Protein AF-A0A842UHR8-F1 (afdb_monomer_lite)

Radius of gyration: 13.93 Å; chains: 1; bounding box: 33×20×38 Å

Foldseek 3Di:
DLVVVLVVLLVLCVVLVHDPVVSVVVSVVSVVLLVVLVVQLVVCCVVPVDNVVSVVSSVVSVVVVQVVSCVVSVHRDDDD

Structure (mmCIF, N/CA/C/O backbone):
data_AF-A0A842UHR8-F1
#
_entry.id   AF-A0A842UHR8-F1
#
loop_
_atom_site.group_PDB
_atom_site.id
_atom_site.type_symbol
_atom_site.label_atom_id
_atom_site.label_alt_id
_atom_site.label_comp_id
_atom_site.label_asym_id
_atom_site.label_entity_id
_atom_site.label_seq_id
_atom_site.pdbx_PDB_ins_code
_atom_site.Cartn_x
_atom_site.Cartn_y
_atom_site.Cartn_z
_atom_site.occupancy
_atom_site.B_iso_or_equiv
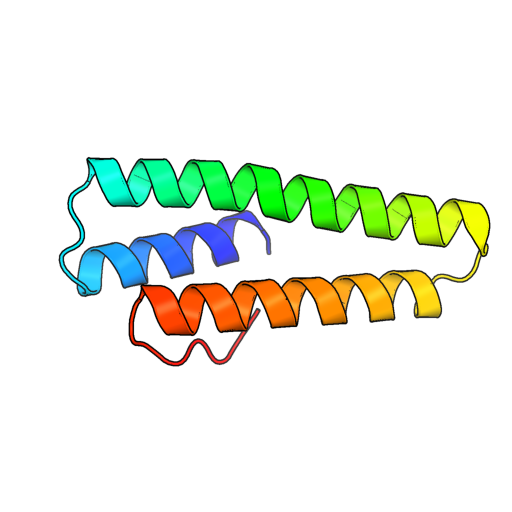_atom_site.auth_seq_id
_atom_site.auth_comp_id
_atom_site.auth_asym_id
_atom_site.auth_atom_id
_atom_site.pdbx_PDB_model_num
ATOM 1 N N . MET A 1 1 ? -6.808 9.761 -6.086 1.00 65.81 1 MET A N 1
ATOM 2 C CA . MET A 1 1 ? -6.207 8.415 -6.013 1.00 65.81 1 MET A CA 1
ATOM 3 C C . MET A 1 1 ? -5.538 8.129 -4.661 1.00 65.81 1 MET A C 1
ATOM 5 O O . MET A 1 1 ? -6.162 7.467 -3.851 1.00 65.81 1 MET A O 1
ATOM 9 N N . ARG A 1 2 ? -4.349 8.670 -4.321 1.00 75.69 2 ARG A N 1
ATOM 10 C CA . ARG A 1 2 ? -3.672 8.378 -3.025 1.00 75.69 2 ARG A CA 1
ATOM 11 C C . ARG A 1 2 ? -4.471 8.743 -1.768 1.00 75.69 2 ARG A C 1
ATOM 13 O O . ARG A 1 2 ? -4.604 7.932 -0.859 1.00 75.69 2 ARG A O 1
ATOM 20 N N . ALA A 1 3 ? -4.999 9.966 -1.720 1.00 79.50 3 ALA A N 1
ATOM 21 C CA . ALA A 1 3 ? -5.789 10.429 -0.580 1.00 79.50 3 ALA A CA 1
ATOM 22 C C . ALA A 1 3 ? -7.073 9.601 -0.397 1.00 79.50 3 ALA A C 1
ATOM 24 O O . ALA A 1 3 ? -7.438 9.288 0.729 1.00 79.50 3 ALA A O 1
ATOM 25 N N . GLU A 1 4 ? -7.706 9.195 -1.502 1.00 83.12 4 GLU A N 1
ATOM 26 C CA . GLU A 1 4 ? -8.907 8.349 -1.501 1.00 83.12 4 GLU A CA 1
ATOM 27 C C . GLU A 1 4 ? -8.595 6.938 -1.000 1.00 83.12 4 GLU A C 1
ATOM 29 O O . GLU A 1 4 ? -9.341 6.410 -0.181 1.00 83.12 4 GLU A O 1
ATOM 34 N N . PHE A 1 5 ? -7.469 6.353 -1.426 1.00 84.94 5 PHE A N 1
ATOM 35 C CA . PHE A 1 5 ? -7.016 5.055 -0.930 1.00 84.94 5 PHE A CA 1
ATOM 36 C C . PHE A 1 5 ? -6.796 5.090 0.586 1.00 84.94 5 PHE A C 1
ATOM 38 O O . PHE A 1 5 ? -7.389 4.298 1.315 1.00 84.94 5 PHE A O 1
ATOM 45 N N . ILE A 1 6 ? -6.016 6.058 1.081 1.00 89.31 6 ILE A N 1
ATOM 46 C CA . ILE A 1 6 ? -5.760 6.212 2.520 1.00 89.31 6 ILE A CA 1
ATOM 47 C C . ILE A 1 6 ? -7.071 6.442 3.276 1.00 89.31 6 ILE A C 1
ATOM 49 O O . ILE A 1 6 ? -7.307 5.798 4.294 1.00 89.31 6 ILE A O 1
ATOM 53 N N . GLN A 1 7 ? -7.946 7.319 2.778 1.00 89.06 7 GLN A N 1
ATOM 54 C CA . GLN A 1 7 ? -9.239 7.579 3.403 1.00 89.06 7 GLN A CA 1
ATOM 55 C C . GLN A 1 7 ? -10.096 6.309 3.487 1.00 89.06 7 GLN A C 1
ATOM 57 O O . GLN A 1 7 ? -10.667 6.048 4.543 1.00 89.06 7 GLN A O 1
ATOM 62 N N . GLY A 1 8 ? -10.136 5.499 2.426 1.00 88.19 8 GLY A N 1
ATOM 63 C CA . GLY A 1 8 ? -10.856 4.227 2.417 1.00 88.19 8 GLY A CA 1
ATOM 64 C C . GLY A 1 8 ? -10.307 3.236 3.444 1.00 88.19 8 GLY A C 1
ATOM 65 O O . GLY A 1 8 ? -11.076 2.618 4.178 1.00 88.19 8 GLY A O 1
ATOM 66 N N . ILE A 1 9 ? -8.982 3.126 3.571 1.00 90.94 9 ILE A N 1
ATOM 67 C CA . ILE A 1 9 ? -8.362 2.273 4.595 1.00 90.94 9 ILE A CA 1
ATOM 68 C C . ILE A 1 9 ? -8.675 2.774 6.010 1.00 90.94 9 ILE A C 1
ATOM 70 O O . ILE A 1 9 ? -8.996 1.980 6.893 1.00 90.94 9 ILE A O 1
ATOM 74 N N . MET A 1 10 ? -8.641 4.087 6.225 1.00 91.50 10 MET A N 1
ATOM 75 C CA . MET A 1 10 ? -8.971 4.692 7.516 1.00 91.50 10 MET A CA 1
ATOM 76 C C . MET A 1 10 ? -10.444 4.507 7.886 1.00 91.50 10 MET A C 1
ATOM 78 O O . MET A 1 10 ? -10.763 4.272 9.051 1.00 91.50 10 MET A O 1
ATOM 82 N N . GLU A 1 11 ? -11.348 4.585 6.912 1.00 89.69 11 GLU A N 1
ATOM 83 C CA . GLU A 1 11 ? -12.767 4.296 7.109 1.00 89.69 11 GLU A CA 1
ATOM 84 C C . GLU A 1 11 ? -12.981 2.834 7.506 1.00 89.69 11 GLU A C 1
ATOM 86 O O . GLU A 1 11 ? -13.667 2.562 8.490 1.00 89.69 11 GLU A O 1
ATOM 91 N N . VAL A 1 12 ? -12.318 1.897 6.823 1.00 89.25 12 VAL A N 1
ATOM 92 C CA . VAL A 1 12 ? -12.332 0.481 7.204 1.00 89.25 12 VAL A CA 1
ATOM 93 C C . VAL A 1 12 ? -11.812 0.285 8.627 1.00 89.25 12 VAL A C 1
ATOM 95 O O . VAL A 1 12 ? -12.466 -0.389 9.417 1.00 89.25 12 VAL A O 1
ATOM 98 N N . ALA A 1 13 ? -10.671 0.881 8.986 1.00 89.12 13 ALA A N 1
ATOM 99 C CA . ALA A 1 13 ? -10.109 0.754 10.330 1.00 89.12 13 ALA A CA 1
ATOM 100 C C . ALA A 1 13 ? -11.098 1.247 11.404 1.00 89.12 13 ALA A C 1
ATOM 102 O O . ALA A 1 13 ? -11.287 0.588 12.430 1.00 89.12 13 ALA A O 1
ATOM 103 N N . ARG A 1 14 ? -11.802 2.356 11.135 1.00 88.62 14 ARG A N 1
ATOM 104 C CA . ARG A 1 14 ? -12.877 2.864 12.002 1.00 88.62 14 ARG A CA 1
ATOM 105 C C . ARG A 1 14 ? -14.051 1.890 12.101 1.00 88.62 14 ARG A C 1
ATOM 107 O O . ARG A 1 14 ? -14.525 1.644 13.205 1.00 88.62 14 ARG A O 1
ATOM 114 N N . LEU A 1 15 ? -14.495 1.305 10.987 1.00 88.50 15 LEU A N 1
ATOM 115 C CA . LEU A 1 15 ? -15.562 0.292 10.973 1.00 88.50 15 LEU A CA 1
ATOM 116 C C . LEU A 1 15 ? -15.169 -0.983 11.737 1.00 88.50 15 LEU A C 1
ATOM 118 O O . LEU A 1 15 ? -16.020 -1.629 12.345 1.00 88.50 15 LEU A O 1
ATOM 122 N N . CYS A 1 16 ? -13.881 -1.319 11.756 1.00 86.50 16 CYS A N 1
ATOM 123 C CA . CYS A 1 16 ? -13.313 -2.408 12.548 1.00 86.50 16 CYS A CA 1
ATOM 124 C C . CYS A 1 16 ? -13.098 -2.042 14.032 1.00 86.50 16 CYS A C 1
ATOM 126 O O . CYS A 1 16 ? -12.512 -2.838 14.764 1.00 86.50 16 CYS A O 1
ATOM 128 N N . ASN A 1 17 ? -13.559 -0.869 14.488 1.00 87.94 17 ASN A N 1
ATOM 129 C CA . ASN A 1 17 ? -13.387 -0.353 15.851 1.00 87.94 17 ASN A CA 1
ATOM 130 C C . ASN A 1 17 ? -11.920 -0.280 16.311 1.00 87.94 17 ASN A C 1
ATOM 132 O O . ASN A 1 17 ? -11.624 -0.492 17.490 1.00 87.94 17 ASN A O 1
ATOM 136 N N . TRP A 1 18 ? -10.989 0.013 15.399 1.00 91.44 18 TRP A N 1
ATOM 137 C CA . TRP A 1 18 ? -9.599 0.238 15.788 1.00 91.44 18 TRP A CA 1
ATOM 138 C C . TRP A 1 18 ? -9.483 1.482 16.682 1.00 91.44 18 TRP A C 1
ATOM 140 O O . TRP A 1 18 ? -10.133 2.497 16.408 1.00 91.44 18 TRP A O 1
ATOM 150 N N . PRO A 1 19 ? -8.637 1.451 17.728 1.00 94.19 19 PRO A N 1
ATOM 151 C CA . PRO A 1 19 ? -8.305 2.639 18.500 1.00 94.19 19 PRO A CA 1
ATOM 152 C C . PRO A 1 19 ? -7.768 3.754 17.599 1.00 94.19 19 PRO A C 1
ATOM 154 O O . PRO A 1 19 ? -6.929 3.503 16.735 1.00 94.19 19 PRO A O 1
ATOM 157 N N . GLU A 1 20 ? -8.182 4.996 17.852 1.00 91.25 20 GLU A N 1
ATOM 158 C CA . GLU A 1 20 ? -7.780 6.166 17.052 1.00 91.25 20 GLU A CA 1
ATOM 159 C C . GLU A 1 20 ? -6.256 6.284 16.909 1.00 91.25 20 GLU A C 1
ATOM 161 O O . GLU A 1 20 ? -5.748 6.511 15.816 1.00 91.25 20 GLU A O 1
ATOM 166 N N . LYS A 1 21 ? -5.517 6.010 17.991 1.00 93.31 21 LYS A N 1
ATOM 167 C CA . LYS A 1 21 ? -4.052 5.978 17.974 1.00 93.31 21 LYS A CA 1
ATOM 168 C C . LYS A 1 21 ? -3.493 4.968 16.961 1.00 93.31 21 LYS A C 1
ATOM 170 O O . LYS A 1 21 ? -2.589 5.312 16.211 1.00 93.31 21 LYS A O 1
ATOM 175 N N . GLN A 1 22 ? -4.038 3.750 16.917 1.00 91.44 22 GLN A N 1
ATOM 176 C CA . GLN A 1 22 ? -3.592 2.713 15.977 1.00 91.44 22 GLN A CA 1
ATOM 177 C C . GLN A 1 22 ? -3.974 3.060 14.536 1.00 91.44 22 GLN A C 1
ATOM 179 O O . GLN A 1 22 ? -3.229 2.757 13.609 1.00 91.44 22 GLN A O 1
ATOM 184 N N . ALA A 1 23 ? -5.117 3.720 14.337 1.00 90.56 23 ALA A N 1
ATOM 185 C CA . ALA A 1 23 ? -5.516 4.202 13.022 1.00 90.56 23 ALA A CA 1
ATOM 186 C C . ALA A 1 23 ? -4.563 5.302 12.511 1.00 90.56 23 ALA A C 1
ATOM 188 O O . ALA A 1 23 ? -4.155 5.262 11.354 1.00 90.56 23 ALA A O 1
ATOM 189 N N . GLU A 1 24 ? -4.154 6.258 13.350 1.00 91.88 24 GLU A N 1
ATOM 190 C CA . GLU A 1 24 ? -3.174 7.286 12.953 1.00 91.88 24 GLU A CA 1
ATOM 191 C C . GLU A 1 24 ? -1.759 6.714 12.740 1.00 91.88 24 GLU A C 1
ATOM 193 O O . GLU A 1 24 ? -1.049 7.141 11.825 1.00 91.88 24 GLU A O 1
ATOM 198 N N . GLU A 1 25 ? -1.355 5.707 13.521 1.00 92.88 25 GLU A N 1
ATOM 199 C CA . GLU A 1 25 ? -0.125 4.942 13.264 1.00 92.88 25 GLU A CA 1
ATOM 200 C C . GLU A 1 25 ? -0.191 4.248 11.893 1.00 92.88 25 GLU A C 1
ATOM 202 O O . GLU A 1 25 ? 0.727 4.389 11.084 1.00 92.88 25 GLU A O 1
ATOM 207 N N . LEU A 1 26 ? -1.310 3.583 11.579 1.00 92.25 26 LEU A N 1
ATOM 208 C CA . LEU A 1 26 ? -1.544 2.962 10.273 1.00 92.25 26 LEU A CA 1
ATOM 209 C C . LEU A 1 26 ? -1.493 3.989 9.137 1.00 92.25 26 LEU A C 1
ATOM 211 O O . LEU A 1 26 ? -0.869 3.740 8.110 1.00 92.25 26 LEU A O 1
ATOM 215 N N . ARG A 1 27 ? -2.118 5.156 9.313 1.00 93.19 27 ARG A N 1
ATOM 216 C CA . ARG A 1 27 ? -2.073 6.248 8.334 1.00 93.19 27 ARG A CA 1
ATOM 217 C C . ARG A 1 27 ? -0.645 6.701 8.043 1.00 93.19 27 ARG A C 1
ATOM 219 O O . ARG A 1 27 ? -0.311 6.936 6.884 1.00 93.19 27 ARG A O 1
ATOM 226 N N . SER A 1 28 ? 0.169 6.844 9.085 1.00 93.69 28 SER A N 1
ATOM 227 C CA . SER A 1 28 ? 1.562 7.276 8.954 1.00 93.69 28 SER A CA 1
ATOM 228 C C . SER A 1 28 ? 2.381 6.231 8.197 1.00 93.69 28 SER A C 1
ATOM 230 O O . SER A 1 28 ? 3.029 6.569 7.209 1.00 93.69 28 SER A O 1
ATOM 232 N N . LEU A 1 29 ? 2.236 4.953 8.567 1.00 93.38 29 LEU A N 1
ATOM 233 C CA . LEU A 1 29 ? 2.859 3.828 7.862 1.00 93.38 29 LEU A CA 1
ATOM 234 C C . LEU A 1 29 ? 2.444 3.771 6.386 1.00 93.38 29 LEU A C 1
ATOM 236 O O . LEU A 1 29 ? 3.284 3.582 5.515 1.00 93.38 29 LEU A O 1
ATOM 240 N N . LEU A 1 30 ? 1.160 3.978 6.083 1.00 93.44 30 LEU A N 1
ATOM 241 C CA . LEU A 1 30 ? 0.664 4.003 4.706 1.00 93.44 30 LEU A CA 1
ATOM 242 C C . LEU A 1 30 ? 1.302 5.115 3.875 1.00 93.44 30 LEU A C 1
ATOM 244 O O . LEU A 1 30 ? 1.612 4.897 2.709 1.00 93.44 30 LEU A O 1
ATOM 248 N N . LEU A 1 31 ? 1.470 6.309 4.444 1.00 93.38 31 LEU A N 1
ATOM 249 C CA . LEU A 1 31 ? 2.097 7.427 3.741 1.00 93.38 31 LEU A CA 1
ATOM 250 C C . LEU A 1 31 ? 3.561 7.127 3.406 1.00 93.38 31 LEU A C 1
ATOM 252 O O . LEU A 1 31 ? 3.984 7.390 2.280 1.00 93.38 31 LEU A O 1
ATOM 256 N N . GLU A 1 32 ? 4.303 6.565 4.360 1.00 94.69 32 GLU A N 1
ATOM 257 C CA . GLU A 1 32 ? 5.699 6.162 4.175 1.00 94.69 32 GLU A CA 1
ATOM 258 C C . GLU A 1 32 ? 5.830 5.054 3.127 1.00 94.69 32 GLU A C 1
ATOM 260 O O . GLU A 1 32 ? 6.610 5.186 2.183 1.00 94.69 32 GLU A O 1
ATOM 265 N N . GLU A 1 33 ? 5.016 4.006 3.240 1.00 94.75 33 GLU A N 1
ATOM 266 C CA . GLU A 1 33 ? 5.053 2.867 2.326 1.00 94.75 33 GLU A CA 1
ATOM 267 C C . GLU A 1 33 ? 4.697 3.294 0.904 1.00 94.75 33 GLU A C 1
ATOM 269 O O . GLU A 1 33 ? 5.418 2.998 -0.045 1.00 94.75 33 GLU A O 1
ATOM 274 N N . LEU A 1 34 ? 3.629 4.078 0.739 1.00 94.06 34 LEU A N 1
ATOM 275 C CA . LEU A 1 34 ? 3.260 4.599 -0.570 1.00 94.06 34 LEU A CA 1
ATOM 276 C C . LEU A 1 34 ? 4.392 5.442 -1.156 1.00 94.06 34 LEU A C 1
ATOM 278 O O . LEU A 1 34 ? 4.662 5.320 -2.351 1.00 94.06 34 LEU A O 1
ATOM 282 N N . ALA A 1 35 ? 5.030 6.310 -0.363 1.00 94.06 35 ALA A N 1
ATOM 283 C CA . ALA A 1 35 ? 6.152 7.125 -0.828 1.00 94.06 35 ALA A CA 1
ATOM 284 C C . ALA A 1 35 ? 7.331 6.257 -1.284 1.00 94.06 35 ALA A C 1
ATOM 286 O O . ALA A 1 35 ? 7.913 6.533 -2.332 1.00 94.06 35 ALA A O 1
ATOM 287 N N . SER A 1 36 ? 7.633 5.187 -0.546 1.00 96.25 36 SER A N 1
ATOM 288 C CA . SER A 1 36 ? 8.646 4.204 -0.929 1.00 96.25 36 SER A CA 1
ATOM 289 C C . SER A 1 36 ? 8.311 3.524 -2.261 1.00 96.25 36 SER A C 1
ATOM 291 O O . SER A 1 36 ? 9.168 3.460 -3.140 1.00 96.25 36 SER A O 1
ATOM 293 N N . ILE A 1 37 ? 7.055 3.109 -2.455 1.00 95.50 37 ILE A N 1
ATOM 294 C CA . ILE A 1 37 ? 6.584 2.481 -3.699 1.00 95.50 37 ILE A CA 1
ATOM 295 C C . ILE A 1 37 ? 6.749 3.420 -4.901 1.00 95.50 37 ILE A C 1
ATOM 297 O O . ILE A 1 37 ? 7.248 2.998 -5.945 1.00 95.50 37 ILE A O 1
ATOM 301 N N . ASP A 1 38 ? 6.364 4.691 -4.763 1.00 94.75 38 ASP A N 1
ATOM 302 C CA . ASP A 1 38 ? 6.527 5.682 -5.833 1.00 94.75 38 ASP A CA 1
ATOM 303 C C . ASP A 1 38 ? 8.005 5.900 -6.168 1.00 94.75 38 ASP A C 1
ATOM 305 O O . ASP A 1 38 ? 8.374 5.887 -7.340 1.00 94.75 38 ASP A O 1
ATOM 309 N N . ASN A 1 39 ? 8.853 6.085 -5.152 1.00 96.69 39 ASN A N 1
ATOM 310 C CA . ASN A 1 39 ? 10.286 6.293 -5.357 1.00 96.69 39 ASN A CA 1
ATOM 311 C C . ASN A 1 39 ? 10.910 5.095 -6.075 1.00 96.69 39 ASN A C 1
ATOM 313 O O . ASN A 1 39 ? 11.628 5.278 -7.052 1.00 96.69 39 ASN A O 1
ATOM 317 N N . PHE A 1 40 ? 10.556 3.876 -5.668 1.00 97.12 40 PHE A N 1
ATOM 318 C CA . PHE A 1 40 ? 11.046 2.664 -6.311 1.00 97.12 40 PHE A CA 1
ATOM 319 C C . PHE A 1 40 ? 10.574 2.543 -7.767 1.00 97.12 40 PHE A C 1
ATOM 321 O O . PHE A 1 40 ? 11.353 2.174 -8.643 1.00 97.12 40 PHE A O 1
ATOM 328 N N . MET A 1 41 ? 9.321 2.906 -8.061 1.00 96.62 41 MET A N 1
ATOM 329 C CA . MET A 1 41 ? 8.832 2.984 -9.441 1.00 96.62 41 MET A CA 1
ATOM 330 C C . MET A 1 41 ? 9.674 3.965 -10.274 1.00 96.62 41 MET A C 1
ATOM 332 O O . MET A 1 41 ? 10.059 3.631 -11.396 1.00 96.62 41 MET A O 1
ATOM 336 N N . TYR A 1 42 ? 9.975 5.155 -9.744 1.00 96.62 42 TYR A N 1
ATOM 337 C CA . TYR A 1 42 ? 10.813 6.135 -10.439 1.00 96.62 42 TYR A CA 1
ATOM 338 C C . TYR A 1 42 ? 12.250 5.639 -10.629 1.00 96.62 42 TYR A C 1
ATOM 340 O O . TYR A 1 42 ? 12.771 5.759 -11.731 1.00 96.62 42 TYR A O 1
ATOM 348 N N . GLU A 1 43 ? 12.860 5.005 -9.626 1.00 97.56 43 GLU A N 1
ATOM 349 C CA . GLU A 1 43 ? 14.197 4.400 -9.734 1.00 97.56 43 GLU A CA 1
ATOM 350 C C . GLU A 1 43 ? 14.253 3.310 -10.820 1.00 97.56 43 GLU A C 1
ATOM 352 O O . GLU A 1 43 ? 15.192 3.241 -11.621 1.00 97.56 43 GLU A O 1
ATOM 357 N N . VAL A 1 44 ? 13.225 2.458 -10.900 1.00 96.62 44 VAL A N 1
ATOM 358 C CA . VAL A 1 44 ? 13.109 1.447 -11.962 1.00 96.62 44 VAL A CA 1
ATOM 359 C C . VAL A 1 44 ? 12.953 2.115 -13.326 1.00 96.62 44 VAL A C 1
ATOM 361 O O . VAL A 1 44 ? 13.567 1.679 -14.300 1.00 96.62 44 VAL A O 1
ATOM 364 N N . TYR A 1 45 ? 12.168 3.187 -13.414 1.00 97.38 45 TYR A N 1
ATOM 365 C CA . TYR A 1 45 ? 12.020 3.931 -14.658 1.00 97.38 45 TYR A CA 1
ATOM 366 C C . TYR A 1 45 ? 13.334 4.587 -15.097 1.00 97.38 45 TYR A C 1
ATOM 368 O O . TYR A 1 45 ? 13.711 4.450 -16.255 1.00 97.38 45 TYR A O 1
ATOM 376 N N . GLU A 1 46 ? 14.062 5.237 -14.191 1.00 96.81 46 GLU A N 1
ATOM 377 C CA . GLU A 1 46 ? 15.350 5.874 -14.492 1.00 96.81 46 GLU A CA 1
ATOM 378 C C . GLU A 1 46 ? 16.427 4.861 -14.900 1.00 96.81 46 GLU A C 1
ATOM 380 O O . GLU A 1 46 ? 17.258 5.153 -15.754 1.00 96.81 46 GLU A O 1
ATOM 385 N N . SER A 1 47 ? 16.406 3.656 -14.325 1.00 96.88 47 SER A N 1
ATOM 386 C CA . SER A 1 47 ? 17.393 2.612 -14.632 1.00 96.88 47 SER A CA 1
ATOM 387 C C . SER A 1 47 ? 17.089 1.814 -15.902 1.00 96.88 47 SER A C 1
ATOM 389 O O . SER A 1 47 ? 18.013 1.307 -16.538 1.00 96.88 47 SER A O 1
ATOM 391 N N . THR A 1 48 ? 15.815 1.673 -16.272 1.00 95.75 48 THR A N 1
ATOM 392 C CA . THR A 1 48 ? 15.396 0.850 -17.421 1.00 95.75 48 THR A CA 1
ATOM 393 C C . THR A 1 48 ? 14.921 1.660 -18.623 1.00 95.75 48 THR A C 1
ATOM 395 O O . THR A 1 48 ? 14.814 1.097 -19.711 1.00 95.75 48 THR A O 1
ATOM 398 N N . GLU A 1 49 ? 14.583 2.938 -18.423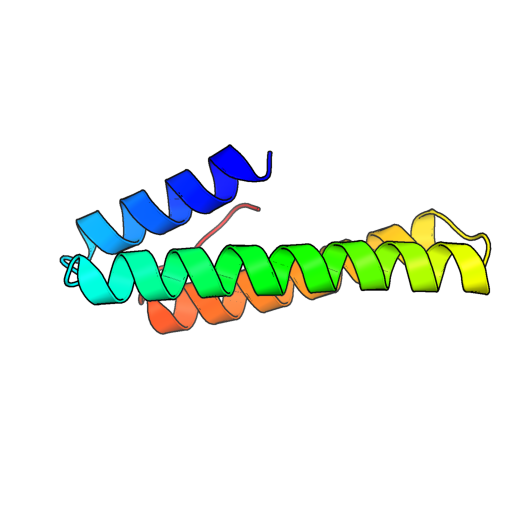 1.00 95.44 49 GLU A N 1
ATOM 399 C CA . GLU A 1 49 ? 13.855 3.817 -19.354 1.00 95.44 49 GLU A CA 1
ATOM 400 C C . GLU A 1 49 ? 12.514 3.228 -19.846 1.00 95.44 49 GLU A C 1
ATOM 402 O O . GLU A 1 49 ? 11.899 3.716 -20.796 1.00 95.44 49 GLU A O 1
ATOM 407 N N . GLN A 1 50 ? 12.019 2.173 -19.190 1.00 95.88 50 GLN A N 1
ATOM 408 C CA . GLN A 1 50 ? 10.824 1.439 -19.590 1.00 95.88 50 GLN A CA 1
ATOM 409 C C . GLN A 1 50 ? 9.672 1.732 -18.639 1.00 95.88 50 GLN A C 1
ATOM 411 O O . GLN A 1 50 ? 9.595 1.223 -17.519 1.00 95.88 50 GLN A O 1
ATOM 416 N N . ARG A 1 51 ? 8.719 2.528 -19.128 1.00 95.00 51 ARG A N 1
ATOM 417 C CA . ARG A 1 51 ? 7.522 2.905 -18.367 1.00 95.00 51 ARG A CA 1
ATOM 418 C C . ARG A 1 51 ? 6.684 1.697 -17.953 1.00 95.00 51 ARG A C 1
ATOM 420 O O . ARG A 1 51 ? 6.211 1.656 -16.823 1.00 95.00 51 ARG A O 1
ATOM 427 N N . ASP A 1 52 ? 6.519 0.725 -18.844 1.00 96.31 52 ASP A N 1
ATOM 428 C CA . ASP A 1 52 ? 5.668 -0.442 -18.588 1.00 96.31 52 ASP A CA 1
ATOM 429 C C . ASP A 1 52 ? 6.251 -1.330 -17.481 1.00 96.31 52 ASP A C 1
ATOM 431 O O . ASP A 1 52 ? 5.515 -1.837 -16.639 1.00 96.31 52 ASP A O 1
ATOM 435 N N . VAL A 1 53 ? 7.582 -1.457 -17.429 1.00 94.88 53 VAL A N 1
ATOM 436 C CA . VAL A 1 53 ? 8.283 -2.198 -16.369 1.00 94.88 53 VAL A CA 1
ATOM 437 C C . VAL A 1 53 ? 8.138 -1.482 -15.031 1.00 94.88 53 VAL A C 1
ATOM 439 O O . VAL A 1 53 ? 7.773 -2.110 -14.039 1.00 94.88 53 VAL A O 1
ATOM 442 N N . ALA A 1 54 ? 8.363 -0.167 -15.005 1.00 95.38 54 ALA A N 1
ATOM 443 C CA . ALA A 1 54 ? 8.174 0.637 -13.803 1.00 95.38 54 ALA A CA 1
ATOM 444 C C . ALA A 1 54 ? 6.736 0.524 -13.271 1.00 95.38 54 ALA A C 1
ATOM 446 O O . ALA A 1 54 ? 6.526 0.291 -12.080 1.00 95.38 54 ALA A O 1
ATOM 447 N N . PHE A 1 55 ? 5.740 0.605 -14.157 1.00 95.62 55 PHE A N 1
ATOM 448 C CA . PHE A 1 55 ? 4.337 0.498 -13.770 1.00 95.62 55 PHE A CA 1
ATOM 449 C C . PHE A 1 55 ? 3.960 -0.911 -13.289 1.00 95.62 55 PHE A C 1
ATOM 451 O O . PHE A 1 55 ? 3.268 -1.041 -12.285 1.00 95.62 55 PHE A O 1
ATOM 458 N N . ALA A 1 56 ? 4.475 -1.970 -13.920 1.00 95.38 56 ALA A N 1
ATOM 459 C CA . ALA A 1 56 ? 4.263 -3.340 -13.451 1.00 95.38 56 ALA A CA 1
ATOM 460 C C . ALA A 1 56 ? 4.837 -3.566 -12.039 1.00 95.38 56 ALA A C 1
ATOM 462 O O . ALA A 1 56 ? 4.231 -4.253 -11.215 1.00 95.38 56 ALA A O 1
ATOM 463 N N . VAL A 1 57 ? 5.992 -2.965 -11.737 1.00 94.94 57 VAL A N 1
ATOM 464 C CA . VAL A 1 57 ? 6.583 -2.996 -10.392 1.00 94.94 57 VAL A CA 1
ATOM 465 C C . V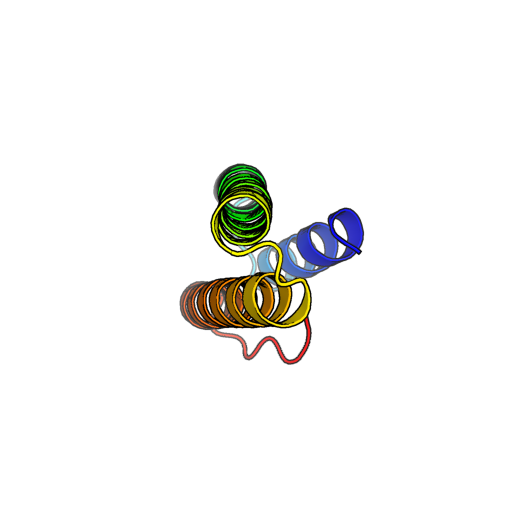AL A 1 57 ? 5.718 -2.227 -9.395 1.00 94.94 57 VAL A C 1
ATOM 467 O O . VAL A 1 57 ? 5.450 -2.741 -8.308 1.00 94.94 57 VAL A O 1
ATOM 470 N N . TYR A 1 58 ? 5.243 -1.037 -9.766 1.00 94.94 58 TYR A N 1
ATOM 471 C CA . TYR A 1 58 ? 4.309 -0.260 -8.952 1.00 94.94 58 TYR A CA 1
ATOM 472 C C . TYR A 1 58 ? 3.055 -1.075 -8.603 1.00 94.94 58 TYR A C 1
ATOM 474 O O . TYR A 1 58 ? 2.724 -1.222 -7.427 1.00 94.94 58 TYR A O 1
ATOM 482 N N . GLU A 1 59 ? 2.397 -1.675 -9.600 1.00 94.19 59 GLU A N 1
ATOM 483 C CA . GLU A 1 59 ? 1.207 -2.507 -9.396 1.00 94.19 59 GLU A CA 1
ATOM 484 C C . GLU A 1 59 ? 1.488 -3.700 -8.475 1.00 94.19 59 GLU A C 1
ATOM 486 O O . GLU A 1 59 ? 0.700 -3.987 -7.571 1.00 94.19 59 GLU A O 1
ATOM 491 N N . ALA A 1 60 ? 2.630 -4.372 -8.653 1.00 94.75 60 ALA A N 1
ATOM 492 C CA . ALA A 1 60 ? 3.026 -5.491 -7.805 1.00 94.75 60 ALA A CA 1
ATOM 493 C C . ALA A 1 60 ? 3.210 -5.071 -6.335 1.00 94.75 60 ALA A C 1
ATOM 495 O O . ALA A 1 60 ? 2.761 -5.780 -5.430 1.00 94.75 60 ALA A O 1
ATOM 496 N N . GLN A 1 61 ? 3.831 -3.916 -6.086 1.00 95.50 61 GLN A N 1
ATOM 497 C CA . GLN A 1 61 ? 4.018 -3.400 -4.729 1.00 95.50 61 GLN A CA 1
ATOM 498 C C . GLN A 1 61 ? 2.698 -2.945 -4.098 1.00 95.50 61 GLN A C 1
ATOM 500 O O . GLN A 1 61 ? 2.407 -3.286 -2.950 1.00 95.50 61 GLN A O 1
ATOM 505 N N . MET A 1 62 ? 1.851 -2.255 -4.860 1.00 93.25 62 MET A N 1
ATOM 506 C CA . MET A 1 62 ? 0.519 -1.852 -4.408 1.00 93.25 62 MET A CA 1
ATOM 507 C C . MET A 1 62 ? -0.365 -3.062 -4.062 1.00 93.25 62 MET A C 1
ATOM 509 O O . MET A 1 62 ? -1.078 -3.052 -3.057 1.00 93.25 62 MET A O 1
ATOM 513 N N . GLU A 1 63 ? -0.285 -4.142 -4.841 1.00 92.38 63 GLU A N 1
ATOM 514 C CA . GLU A 1 63 ? -0.980 -5.403 -4.563 1.00 92.38 63 GLU A CA 1
ATOM 515 C C . GLU A 1 63 ? -0.450 -6.089 -3.291 1.00 92.38 63 GLU A C 1
ATOM 517 O O 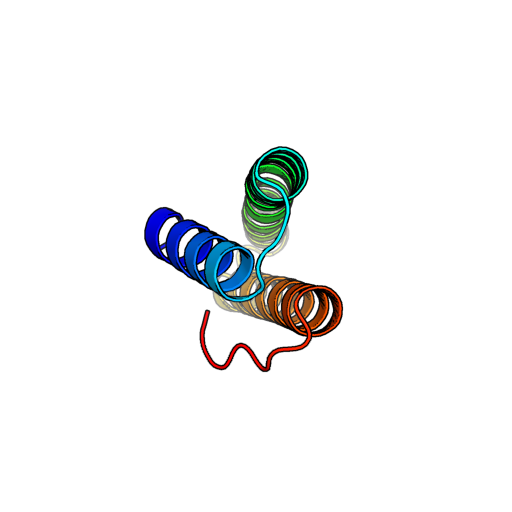. GLU A 1 63 ? -1.236 -6.623 -2.500 1.00 92.38 63 GLU A O 1
ATOM 522 N N . ASN A 1 64 ? 0.862 -6.049 -3.046 1.00 93.31 64 ASN A N 1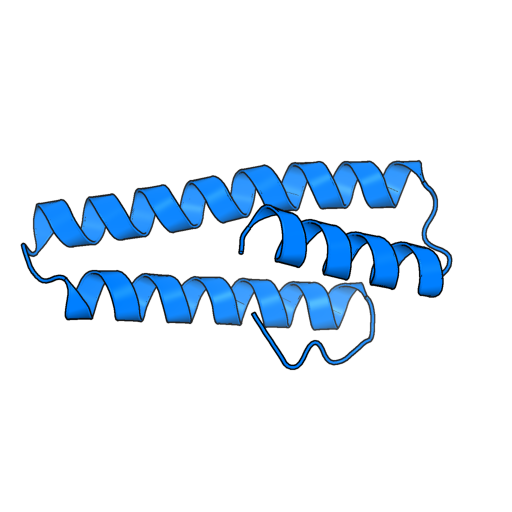
ATOM 523 C CA . ASN A 1 64 ? 1.448 -6.552 -1.801 1.00 93.31 64 ASN A CA 1
ATOM 524 C C . ASN A 1 64 ? 0.966 -5.748 -0.587 1.00 93.31 64 ASN A C 1
ATOM 526 O O . ASN A 1 64 ? 0.511 -6.342 0.397 1.00 93.31 64 ASN A O 1
ATOM 530 N N . LEU A 1 65 ? 0.970 -4.415 -0.684 1.00 93.75 65 LEU A N 1
ATOM 531 C CA . LEU A 1 65 ? 0.433 -3.529 0.347 1.00 93.75 65 LEU A CA 1
ATOM 532 C C . LEU A 1 65 ? -1.047 -3.835 0.621 1.00 93.75 65 LEU A C 1
ATOM 534 O O . LEU A 1 65 ? -1.444 -4.039 1.769 1.00 93.75 65 LEU A O 1
ATOM 538 N N . ARG A 1 66 ? -1.866 -3.976 -0.429 1.00 90.50 66 ARG A N 1
ATOM 539 C CA . ARG A 1 66 ? -3.286 -4.349 -0.314 1.00 90.50 66 ARG A CA 1
ATOM 540 C C . ARG A 1 66 ? -3.484 -5.666 0.436 1.00 90.50 66 ARG A C 1
ATOM 542 O O . ARG A 1 66 ? -4.395 -5.774 1.265 1.00 90.50 66 ARG A O 1
ATOM 549 N N . ARG A 1 67 ? -2.671 -6.687 0.144 1.00 91.44 67 ARG A N 1
ATOM 550 C CA . ARG A 1 67 ? -2.730 -7.990 0.831 1.00 91.44 67 ARG A CA 1
ATOM 551 C C . ARG A 1 67 ? -2.397 -7.851 2.306 1.00 91.44 67 ARG A C 1
ATOM 553 O O . ARG A 1 67 ? -3.128 -8.391 3.132 1.00 91.44 67 ARG A O 1
ATOM 560 N N . TRP A 1 68 ? -1.344 -7.109 2.629 1.00 92.75 68 TRP A N 1
ATOM 561 C CA . TRP A 1 68 ? -0.937 -6.884 4.010 1.00 92.75 68 TRP A CA 1
ATOM 562 C C . TRP A 1 68 ? -2.015 -6.145 4.812 1.00 92.75 68 TRP A C 1
ATOM 564 O O . TRP A 1 68 ? -2.407 -6.595 5.889 1.00 92.75 68 TRP A O 1
ATOM 574 N N . LEU A 1 69 ? -2.604 -5.097 4.232 1.00 91.06 69 LEU A N 1
ATOM 575 C CA . LEU A 1 69 ? -3.731 -4.377 4.830 1.00 91.06 69 LEU A CA 1
ATOM 576 C C . LEU A 1 69 ? -4.960 -5.268 5.009 1.00 91.06 69 LEU A C 1
ATOM 578 O O . LEU A 1 69 ? -5.620 -5.205 6.043 1.00 91.06 69 LEU A O 1
ATOM 582 N N . SER A 1 70 ? -5.247 -6.135 4.034 1.00 90.19 70 SER A N 1
ATOM 583 C CA . SER A 1 70 ? -6.368 -7.075 4.131 1.00 90.19 70 SER A CA 1
ATOM 584 C C . SER A 1 70 ? -6.187 -8.062 5.289 1.00 90.19 70 SER A C 1
ATOM 586 O O . SER A 1 70 ? -7.151 -8.394 5.976 1.00 90.19 70 SER A O 1
ATOM 588 N N . LEU A 1 71 ? -4.951 -8.521 5.519 1.00 90.75 71 LEU A N 1
ATOM 589 C CA . LEU A 1 71 ? -4.612 -9.412 6.630 1.00 90.75 71 LEU A CA 1
ATOM 590 C C . LEU A 1 71 ? -4.720 -8.701 7.981 1.00 90.75 71 LEU A C 1
ATOM 592 O O . LEU A 1 71 ? -5.32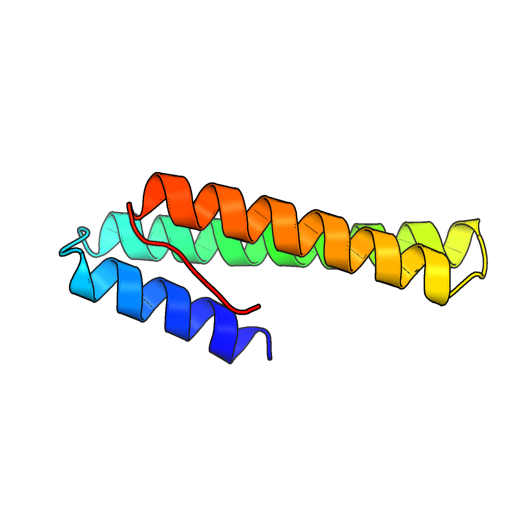6 -9.252 8.895 1.00 90.75 71 LEU A O 1
ATOM 596 N N . MET A 1 72 ? -4.182 -7.485 8.102 1.00 88.31 72 MET A N 1
ATOM 597 C CA . MET A 1 72 ? -4.256 -6.720 9.352 1.00 88.31 72 MET A CA 1
ATOM 598 C C . MET A 1 72 ? -5.684 -6.338 9.731 1.00 88.31 72 MET A C 1
ATOM 600 O O . MET A 1 72 ? -6.075 -6.491 10.884 1.00 88.31 72 MET A O 1
ATOM 604 N N . LEU A 1 73 ? -6.466 -5.837 8.774 1.00 86.25 73 LEU A N 1
ATOM 605 C CA . LEU A 1 73 ? -7.827 -5.360 9.031 1.00 86.25 73 LEU A CA 1
ATOM 606 C C . LEU A 1 73 ? -8.841 -6.509 9.112 1.00 86.25 73 LEU A C 1
ATOM 608 O O . LEU A 1 73 ? -9.982 -6.296 9.512 1.00 86.25 73 LEU A O 1
ATOM 612 N N . GLY A 1 74 ? -8.450 -7.726 8.719 1.00 85.88 74 GLY A N 1
ATOM 613 C CA . GLY A 1 74 ? -9.340 -8.887 8.689 1.00 85.88 74 GLY A CA 1
ATOM 614 C C . GLY A 1 74 ? -10.439 -8.788 7.626 1.00 85.88 74 GLY A C 1
ATOM 615 O O . GLY A 1 74 ? -11.451 -9.483 7.720 1.00 85.88 74 GLY A O 1
ATOM 616 N N . ILE A 1 75 ? -10.260 -7.935 6.613 1.00 84.88 75 ILE A N 1
ATOM 617 C CA . ILE A 1 75 ? -11.237 -7.706 5.544 1.00 84.88 75 ILE A CA 1
ATOM 618 C C . ILE A 1 75 ? -10.591 -7.802 4.164 1.00 84.88 75 ILE A C 1
ATOM 620 O O . ILE A 1 75 ? -9.449 -7.409 3.949 1.00 84.88 75 ILE A O 1
ATOM 624 N N . LYS A 1 76 ? -11.336 -8.303 3.176 1.00 84.94 76 LYS A N 1
ATOM 625 C CA . LYS A 1 76 ? -10.844 -8.381 1.797 1.00 84.94 76 LYS A CA 1
ATOM 626 C C . LYS A 1 76 ? -10.985 -7.024 1.102 1.00 84.94 76 LYS A C 1
ATOM 628 O O . LYS A 1 76 ? -12.078 -6.681 0.654 1.00 84.94 76 LYS A O 1
ATOM 633 N N . ILE A 1 77 ? -9.879 -6.305 0.929 1.00 81.50 77 ILE A N 1
ATOM 634 C CA . ILE A 1 77 ? -9.829 -5.071 0.128 1.00 81.50 77 ILE A CA 1
ATOM 635 C C . ILE A 1 77 ? -9.797 -5.463 -1.351 1.00 81.50 77 ILE A C 1
ATOM 637 O O . ILE A 1 77 ? -8.894 -6.182 -1.762 1.00 81.50 77 ILE A O 1
ATOM 641 N N . LYS A 1 78 ? -10.787 -5.071 -2.159 1.00 75.00 78 LYS A N 1
ATOM 642 C CA . LYS A 1 78 ? -10.886 -5.509 -3.571 1.00 75.00 78 LYS A CA 1
ATOM 643 C C . LYS A 1 78 ? -10.234 -4.565 -4.581 1.00 75.00 78 LYS A C 1
ATOM 645 O O . LYS A 1 78 ? -9.955 -5.014 -5.685 1.00 75.00 78 LYS A O 1
ATOM 650 N N . TYR A 1 79 ? -10.020 -3.306 -4.215 1.00 61.84 79 TYR A N 1
ATOM 651 C CA . TYR A 1 79 ? -9.574 -2.263 -5.132 1.00 61.84 79 TYR A CA 1
ATOM 652 C C . TYR A 1 79 ? -8.432 -1.469 -4.510 1.00 61.84 79 TYR A C 1
ATOM 654 O O . TYR A 1 79 ? -8.420 -1.255 -3.295 1.00 61.84 79 TYR A O 1
ATOM 662 N N . VAL A 1 80 ? -7.501 -1.068 -5.367 1.00 57.06 80 VAL A N 1
ATOM 663 C CA . VAL A 1 80 ? -6.466 -0.062 -5.133 1.00 57.06 80 VAL A CA 1
ATOM 664 C C . VAL A 1 80 ? -6.585 0.942 -6.265 1.00 57.06 80 VAL A C 1
ATOM 666 O O . VAL A 1 80 ? -6.800 0.471 -7.405 1.00 57.06 80 VAL A O 1
#

Secondary structure (DSSP, 8-state):
-HHHHHHHHHHHHHHTT--HHHHHHHHHHHHHHHHHHHHHHHHHHHHH--HHHHHHHHHHHHHHHHHHHHHHHTS-----

pLDDT: mean 90.62, std 7.41, range [57.06, 97.56]

Sequence (80 aa):
MRAEFIQGIMEVARLCNWPEKQAEELRSLLLEELASIDNFMYEVYESTEQRDVAFAVYEAQMENLRRWLSLMLGIKIKYV